Protein AF-A0A183HS44-F1 (afdb_monomer)

Solvent-accessible surface area (backbone atoms only — not comparable to full-atom values): 4959 Å² total; per-residue (Å²): 133,88,86,80,71,76,56,67,69,58,54,51,50,52,50,54,50,50,52,52,50,51,55,49,48,63,68,43,42,80,73,64,70,56,52,74,71,59,52,68,72,45,58,72,66,62,38,51,52,52,52,52,52,49,54,53,50,53,53,54,51,51,43,52,52,32,47,75,74,75,41,62,49,86,75,35,72,86,64,68,76,116

InterPro domains:
  IPR011082 Exosome-associated factor Rrp47/DNA strand repair C1D [PTHR15341] (4-78)

Secondary structure (DSSP, 8-state):
----PPPHHHHHHHHHHHHHHHHHHHHHHHHHSS-HHHHHTS-HHHHHHHHHHHHHHHHHHHHHHHHHTT--GGG-TTTS--

pLDDT: mean 81.52, std 11.85, range [39.53, 94.88]

Foldseek 3Di:
DPPPDDPVVVVVVVVVVVVVVVVVCVVCCVLPVDDPVVLVPDDPVSNVVSVVVVVVVVLVVVCVVCVVVVHHCVPDPVNVPD

Organism: NCBI:txid387005

Mean predicted aligned error: 8.07 Å

Structure (mmCIF, N/CA/C/O backbone):
data_AF-A0A183HS44-F1
#
_entry.id   AF-A0A183HS44-F1
#
loop_
_atom_site.group_PDB
_atom_site.id
_atom_site.type_symbol
_atom_site.label_atom_id
_atom_site.label_alt_id
_atom_site.label_comp_id
_atom_site.label_asym_id
_atom_site.label_entity_id
_atom_site.label_seq_id
_atom_site.pdbx_PDB_ins_code
_atom_site.Cartn_x
_atom_site.Cartn_y
_atom_site.Cartn_z
_atom_site.occupancy
_atom_site.B_iso_or_equiv
_atom_site.auth_seq_id
_atom_site.auth_comp_id
_atom_site.auth_asym_id
_atom_site.auth_atom_id
_atom_site.pdbx_PDB_model_num
ATOM 1 N N . MET A 1 1 ? 13.135 -0.736 -37.790 1.00 39.53 1 MET A N 1
ATOM 2 C CA . MET A 1 1 ? 13.682 -1.463 -36.627 1.00 39.53 1 MET A CA 1
ATOM 3 C C . MET A 1 1 ? 12.986 -0.865 -35.422 1.00 39.53 1 MET A C 1
ATOM 5 O O . MET A 1 1 ? 13.233 0.293 -35.128 1.00 39.53 1 MET A O 1
ATOM 9 N N . SER A 1 2 ? 11.989 -1.556 -34.872 1.00 46.41 2 SER A N 1
ATOM 10 C CA . SER A 1 2 ? 11.117 -1.002 -33.830 1.00 46.41 2 SER A CA 1
ATOM 11 C C . SER A 1 2 ? 11.770 -1.237 -32.471 1.00 46.41 2 SER A C 1
ATOM 13 O O . SER A 1 2 ? 11.550 -2.272 -31.852 1.00 46.41 2 SER A O 1
ATOM 15 N N . THR A 1 3 ? 12.642 -0.320 -32.062 1.00 51.78 3 THR A N 1
ATOM 16 C CA . THR A 1 3 ? 13.470 -0.447 -30.850 1.00 51.78 3 THR A CA 1
ATOM 17 C C . THR A 1 3 ? 12.892 0.304 -29.641 1.00 51.78 3 THR A C 1
ATOM 19 O O . THR A 1 3 ? 13.637 0.630 -28.728 1.00 51.78 3 THR A O 1
ATOM 22 N N . ASP A 1 4 ? 11.578 0.556 -29.620 1.00 63.09 4 ASP A N 1
ATOM 23 C CA . ASP A 1 4 ? 10.887 1.326 -28.564 1.00 63.09 4 ASP A CA 1
ATOM 24 C C . ASP A 1 4 ? 9.909 0.485 -27.719 1.00 63.09 4 ASP A C 1
ATOM 26 O O . ASP A 1 4 ? 9.050 1.020 -27.018 1.00 63.09 4 ASP A O 1
ATOM 30 N N . ALA A 1 5 ? 9.991 -0.846 -27.780 1.00 78.50 5 ALA A N 1
ATOM 31 C CA . ALA A 1 5 ? 9.184 -1.691 -26.905 1.00 78.50 5 ALA A CA 1
ATOM 32 C C . ALA A 1 5 ? 9.831 -1.769 -25.514 1.00 78.50 5 ALA A C 1
ATOM 34 O O . ALA A 1 5 ? 11.003 -2.128 -25.391 1.00 78.50 5 ALA A O 1
ATOM 35 N N . ILE A 1 6 ? 9.058 -1.450 -24.469 1.00 81.88 6 ILE A N 1
ATOM 36 C CA . ILE A 1 6 ? 9.463 -1.672 -23.073 1.00 81.88 6 ILE A CA 1
ATOM 37 C C . ILE A 1 6 ? 9.861 -3.151 -22.923 1.00 81.88 6 ILE A C 1
ATOM 39 O O . ILE A 1 6 ? 9.111 -4.012 -23.398 1.00 81.88 6 ILE A O 1
ATOM 43 N N . PRO A 1 7 ? 11.003 -3.468 -22.278 1.00 92.31 7 PRO A N 1
ATOM 44 C CA . PRO A 1 7 ? 11.435 -4.849 -22.104 1.00 92.31 7 PRO A CA 1
ATOM 45 C C . PRO A 1 7 ? 10.334 -5.708 -21.463 1.00 92.31 7 PRO A C 1
ATOM 47 O O . PRO A 1 7 ? 9.693 -5.258 -20.504 1.00 92.31 7 PRO A O 1
ATOM 50 N N . PRO A 1 8 ? 10.098 -6.936 -21.956 1.00 88.75 8 PRO A N 1
ATOM 51 C CA . PRO A 1 8 ? 9.020 -7.789 -21.462 1.00 88.75 8 PRO A CA 1
ATOM 52 C C . PRO A 1 8 ? 9.160 -8.107 -19.967 1.00 88.75 8 PRO A C 1
ATOM 54 O O . PRO A 1 8 ? 8.156 -8.248 -19.275 1.00 88.75 8 PRO A O 1
ATOM 57 N N . GLU A 1 9 ? 10.384 -8.147 -19.441 1.00 90.12 9 GLU A N 1
ATOM 58 C CA . GLU A 1 9 ? 10.665 -8.353 -18.019 1.00 90.12 9 GLU A CA 1
ATOM 59 C C . GLU A 1 9 ? 10.148 -7.190 -17.162 1.00 90.12 9 GLU A C 1
ATOM 61 O O . GLU A 1 9 ? 9.605 -7.405 -16.079 1.00 90.12 9 GLU A O 1
ATOM 66 N N . VAL A 1 10 ? 10.277 -5.957 -17.662 1.00 88.19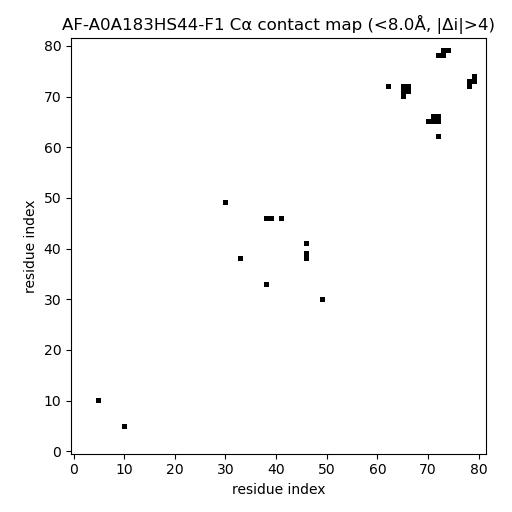 10 VAL A N 1
ATOM 67 C CA . VAL A 1 10 ? 9.779 -4.751 -16.986 1.00 88.19 10 VAL A CA 1
ATOM 68 C C . VAL A 1 10 ? 8.254 -4.726 -17.020 1.00 88.19 10 VAL A C 1
ATOM 70 O O . VAL A 1 10 ? 7.624 -4.434 -16.005 1.00 88.19 10 VAL A O 1
ATOM 73 N N . VAL A 1 11 ? 7.649 -5.086 -18.156 1.00 90.62 11 VAL A N 1
ATOM 74 C CA . VAL A 1 11 ? 6.187 -5.203 -18.281 1.00 90.62 11 VAL A CA 1
ATOM 75 C C . VAL A 1 11 ? 5.640 -6.242 -17.303 1.00 90.62 11 VAL A C 1
ATOM 77 O O . VAL A 1 11 ? 4.665 -5.975 -16.604 1.00 90.62 11 VAL A O 1
ATOM 80 N N . GLU A 1 12 ? 6.290 -7.399 -17.197 1.00 92.81 12 GLU A N 1
ATOM 81 C CA . GLU A 1 12 ? 5.893 -8.449 -16.261 1.00 92.81 12 GLU A CA 1
ATOM 82 C C . GLU A 1 12 ? 6.052 -8.010 -14.799 1.00 92.81 12 GLU A C 1
ATOM 84 O O . GLU A 1 12 ? 5.178 -8.266 -13.970 1.00 92.81 12 GLU A O 1
ATOM 89 N N . GLN A 1 13 ? 7.132 -7.299 -14.465 1.00 89.56 13 GLN A N 1
ATOM 90 C CA . GLN A 1 13 ? 7.331 -6.764 -13.120 1.00 89.56 13 GLN A CA 1
ATOM 91 C C . GLN A 1 13 ? 6.256 -5.731 -12.751 1.00 89.56 13 GLN A C 1
ATOM 93 O O . GLN A 1 13 ? 5.726 -5.776 -11.640 1.00 89.56 13 GLN A O 1
ATOM 98 N N . LEU A 1 14 ? 5.897 -4.841 -13.680 1.00 88.94 14 LEU A N 1
ATOM 99 C CA . LEU A 1 14 ? 4.816 -3.871 -13.494 1.00 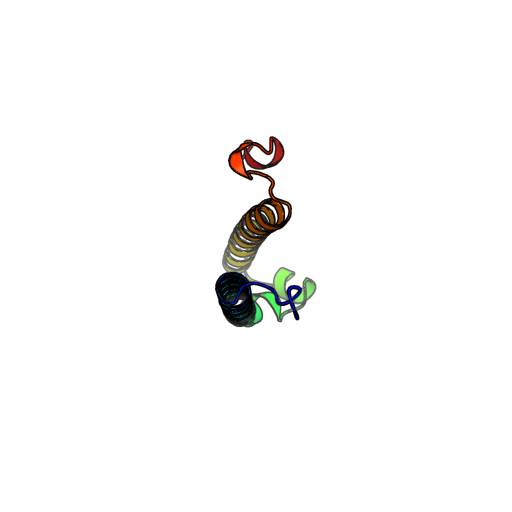88.94 14 LEU A CA 1
ATOM 100 C C . LEU A 1 14 ? 3.455 -4.558 -13.350 1.00 88.94 14 LEU A C 1
ATOM 102 O O . LEU A 1 14 ? 2.670 -4.173 -12.486 1.00 88.94 14 LEU A O 1
ATOM 106 N N . ARG A 1 15 ? 3.194 -5.607 -14.138 1.00 93.06 15 ARG A N 1
ATOM 107 C CA . ARG A 1 15 ? 1.974 -6.416 -14.026 1.00 93.06 15 ARG A CA 1
ATOM 108 C C . ARG A 1 15 ? 1.851 -7.038 -12.638 1.00 93.06 15 ARG A C 1
ATOM 110 O O . ARG A 1 15 ? 0.832 -6.857 -11.982 1.00 93.06 15 ARG A O 1
ATOM 117 N N . ARG A 1 16 ? 2.912 -7.693 -12.159 1.00 93.31 16 ARG A N 1
ATOM 118 C CA . ARG A 1 16 ? 2.956 -8.294 -10.815 1.00 93.31 16 ARG A CA 1
ATOM 119 C C . ARG A 1 16 ? 2.803 -7.258 -9.705 1.00 93.31 16 ARG A C 1
ATOM 121 O O . ARG A 1 16 ? 2.161 -7.536 -8.698 1.00 93.31 1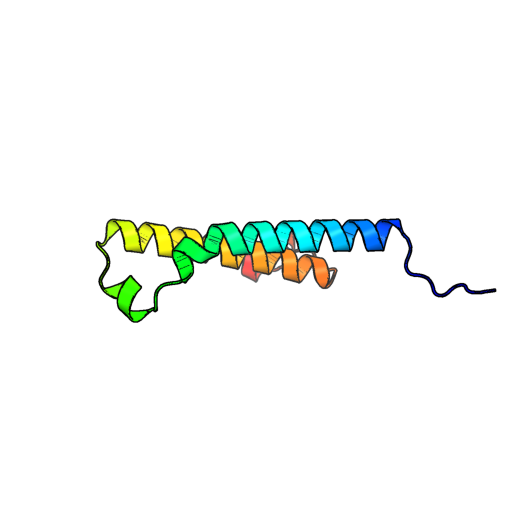6 ARG A O 1
ATOM 128 N N . PHE A 1 17 ? 3.394 -6.076 -9.876 1.00 90.25 17 PHE A N 1
ATOM 129 C CA . PHE A 1 17 ? 3.233 -4.976 -8.929 1.00 90.25 17 PHE A CA 1
ATOM 130 C C . PHE A 1 17 ? 1.778 -4.500 -8.871 1.00 90.25 17 PHE A C 1
ATOM 132 O O . PHE A 1 17 ? 1.222 -4.377 -7.784 1.00 90.25 17 PHE A O 1
ATOM 139 N N . ASN A 1 18 ? 1.136 -4.315 -10.027 1.00 92.06 18 ASN A N 1
ATOM 140 C CA . ASN A 1 18 ? -0.275 -3.953 -10.097 1.00 92.06 18 ASN A CA 1
ATOM 141 C C . ASN A 1 18 ? -1.178 -5.026 -9.467 1.00 92.06 18 ASN A C 1
ATOM 143 O O . ASN A 1 18 ? -2.044 -4.695 -8.669 1.00 92.06 18 ASN A O 1
ATOM 147 N N . GLU A 1 19 ? -0.943 -6.308 -9.764 1.00 94.88 19 GLU A N 1
ATOM 148 C CA . GLU A 1 19 ? -1.672 -7.423 -9.142 1.00 94.88 19 GLU A CA 1
ATOM 149 C C . GLU A 1 19 ? -1.526 -7.410 -7.609 1.00 94.88 19 GLU A C 1
ATOM 151 O O . GLU A 1 19 ? -2.511 -7.578 -6.892 1.00 94.88 19 GLU A O 1
ATOM 156 N N . ALA A 1 20 ? -0.322 -7.147 -7.089 1.00 91.25 20 ALA A N 1
ATOM 157 C CA . ALA A 1 20 ? -0.091 -7.030 -5.650 1.00 91.25 20 ALA A CA 1
ATOM 158 C C . ALA A 1 20 ? -0.835 -5.836 -5.023 1.00 91.25 20 ALA A C 1
ATOM 160 O O . ALA A 1 20 ? 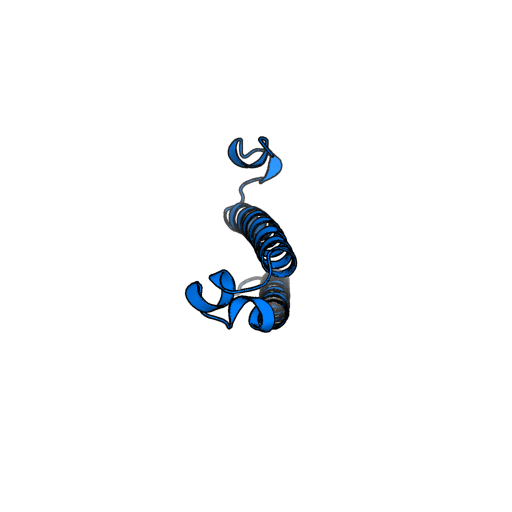-1.355 -5.965 -3.915 1.00 91.25 20 ALA A O 1
ATOM 161 N N . LEU A 1 21 ? -0.920 -4.699 -5.724 1.00 90.50 21 LEU A N 1
ATOM 162 C CA . LEU A 1 21 ? -1.702 -3.542 -5.278 1.00 90.50 21 LEU A CA 1
ATOM 163 C C . LEU A 1 21 ? -3.205 -3.830 -5.267 1.00 90.50 21 LEU A C 1
ATOM 165 O O . LEU A 1 21 ? -3.875 -3.428 -4.324 1.00 90.50 21 LEU A O 1
ATOM 169 N N . THR A 1 22 ? -3.729 -4.563 -6.251 1.00 92.06 22 THR A N 1
ATOM 170 C CA . THR A 1 22 ? -5.139 -4.982 -6.251 1.00 92.06 22 THR A CA 1
ATOM 171 C C . THR A 1 22 ? -5.446 -5.902 -5.070 1.00 92.06 22 THR A C 1
ATOM 173 O O . THR A 1 22 ? -6.423 -5.687 -4.364 1.00 92.06 22 THR A O 1
ATOM 176 N N . VAL A 1 23 ? -4.577 -6.878 -4.778 1.00 91.19 23 VAL A N 1
ATOM 177 C CA . VAL A 1 23 ? -4.741 -7.749 -3.597 1.00 91.19 23 VAL A CA 1
ATOM 178 C C . VAL A 1 23 ? -4.697 -6.944 -2.295 1.00 91.19 23 VAL A C 1
ATOM 180 O O . VAL A 1 23 ? -5.444 -7.239 -1.360 1.00 91.19 23 VAL A O 1
ATOM 183 N N . LEU A 1 24 ? -3.825 -5.934 -2.227 1.00 88.75 24 LEU A N 1
ATOM 184 C CA . LEU A 1 24 ? -3.763 -5.005 -1.103 1.00 88.75 24 LEU A CA 1
ATOM 185 C C . LEU A 1 24 ? -5.102 -4.264 -0.961 1.00 88.75 24 LEU A C 1
ATOM 187 O O . LEU A 1 24 ? -5.717 -4.319 0.099 1.00 88.75 24 LEU A O 1
ATOM 191 N N . GLU A 1 25 ? -5.582 -3.629 -2.028 1.00 88.25 25 GLU A N 1
ATOM 192 C CA . GLU A 1 25 ? -6.857 -2.908 -2.053 1.00 88.25 25 GLU A CA 1
ATOM 193 C C . GLU A 1 25 ? -8.023 -3.797 -1.597 1.00 88.25 25 GLU A C 1
ATOM 195 O O . GLU A 1 25 ? -8.726 -3.429 -0.657 1.00 88.25 25 GLU A O 1
ATOM 200 N N . ASP A 1 26 ? -8.150 -5.006 -2.148 1.00 89.31 26 ASP A N 1
ATOM 201 C CA . ASP A 1 26 ? -9.198 -5.968 -1.789 1.00 89.31 26 ASP A CA 1
ATOM 202 C C . ASP A 1 26 ? -9.165 -6.351 -0.298 1.00 89.31 26 ASP A C 1
ATOM 204 O O . ASP A 1 26 ? -10.209 -6.465 0.359 1.00 89.31 26 ASP A O 1
ATOM 208 N N . ALA A 1 27 ? -7.966 -6.554 0.262 1.00 85.69 27 ALA A N 1
ATOM 209 C CA . ALA A 1 27 ? -7.794 -6.891 1.674 1.00 85.69 27 ALA A CA 1
ATOM 210 C C . ALA A 1 27 ? -8.238 -5.739 2.588 1.00 85.69 27 ALA A C 1
ATOM 212 O O . ALA A 1 27 ? -8.884 -5.961 3.616 1.00 85.69 27 ALA A O 1
ATOM 213 N N . TYR A 1 28 ? -7.925 -4.507 2.195 1.00 81.06 28 TYR A N 1
ATOM 214 C CA . TYR A 1 28 ? -8.183 -3.309 2.984 1.00 81.06 28 TYR A CA 1
ATOM 215 C C . TYR A 1 28 ? -9.566 -2.712 2.750 1.00 81.06 28 TYR A C 1
ATOM 217 O O . TYR A 1 28 ? -10.079 -2.011 3.625 1.00 81.06 28 TYR A O 1
ATOM 225 N N . GLN A 1 29 ? -10.233 -3.055 1.650 1.00 83.50 29 GLN A N 1
ATOM 226 C CA . GLN A 1 29 ? -11.554 -2.536 1.331 1.00 83.50 29 GLN A CA 1
ATOM 227 C C . GLN A 1 29 ? -12.542 -2.782 2.471 1.00 83.50 29 GLN A C 1
ATOM 229 O O . GLN A 1 29 ? -13.250 -1.866 2.864 1.00 83.50 29 GLN A O 1
ATOM 234 N N . LYS A 1 30 ? -12.529 -3.953 3.115 1.00 74.94 30 LYS A N 1
ATOM 235 C CA . LYS A 1 30 ? -13.410 -4.241 4.267 1.00 74.94 30 LYS A CA 1
ATOM 236 C C . LYS A 1 30 ? -13.175 -3.326 5.475 1.00 74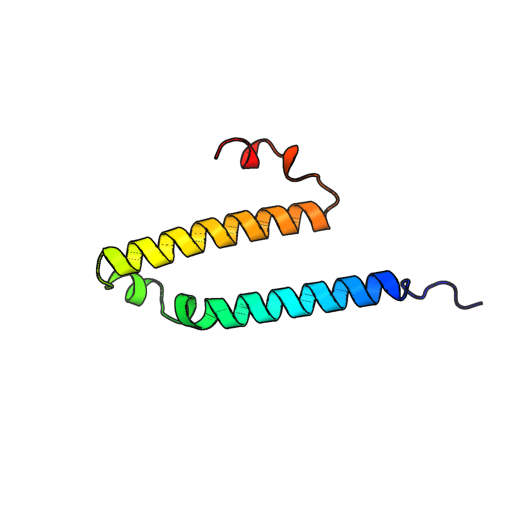.94 30 LYS A C 1
ATOM 238 O O . LYS A 1 30 ? -14.118 -3.043 6.211 1.00 74.94 30 LYS A O 1
ATOM 243 N N . HIS A 1 31 ? -11.941 -2.869 5.672 1.00 71.75 31 HIS A N 1
ATOM 244 C CA . HIS A 1 31 ? -11.550 -2.026 6.802 1.00 71.75 31 HIS A CA 1
ATOM 245 C C . HIS A 1 31 ? -11.775 -0.531 6.513 1.00 71.75 31 HIS A C 1
ATOM 247 O O . HIS A 1 31 ? -12.196 0.203 7.406 1.00 71.75 31 HIS A O 1
ATOM 253 N N . PHE A 1 32 ? -11.599 -0.097 5.260 1.00 69.94 32 PHE A N 1
ATOM 254 C CA . PHE A 1 32 ? -11.763 1.304 4.841 1.00 69.94 32 PHE A CA 1
ATOM 255 C C . PHE A 1 32 ? -13.090 1.620 4.131 1.00 69.94 32 PHE A C 1
ATOM 257 O O . PHE A 1 32 ? -13.309 2.765 3.753 1.00 69.94 32 PHE A O 1
ATOM 264 N N . SER A 1 33 ? -13.996 0.648 3.963 1.00 71.38 33 SER A N 1
ATOM 265 C CA . SER A 1 33 ? -15.317 0.888 3.342 1.00 71.38 33 SER A CA 1
ATOM 266 C C . SER A 1 33 ? -16.244 1.761 4.189 1.00 71.38 33 SER A C 1
ATOM 268 O O . SER A 1 33 ? -17.209 2.30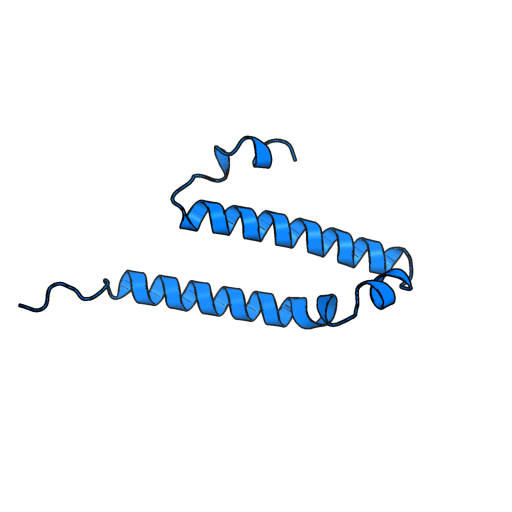5 3.659 1.00 71.38 33 SER A O 1
ATOM 270 N N . ASN A 1 34 ? -15.985 1.869 5.492 1.00 77.88 34 ASN A N 1
ATOM 271 C CA . ASN A 1 34 ? -16.805 2.679 6.390 1.00 77.88 34 ASN A CA 1
ATOM 272 C C . ASN A 1 34 ? -16.316 4.123 6.380 1.00 77.88 34 ASN A C 1
ATOM 274 O O . ASN A 1 34 ? -15.120 4.387 6.221 1.00 77.88 34 ASN A O 1
ATOM 278 N N . SER A 1 35 ? -17.231 5.059 6.603 1.00 77.81 35 SER A N 1
ATOM 279 C CA . SER A 1 35 ? -16.865 6.464 6.728 1.00 77.81 35 SER A CA 1
ATOM 280 C C . SER A 1 35 ? -15.966 6.696 7.951 1.00 77.81 35 SER A C 1
ATOM 282 O O . SER A 1 35 ? -15.948 5.921 8.914 1.00 77.81 35 SER A O 1
ATOM 284 N N . LEU A 1 36 ? -15.218 7.802 7.936 1.00 73.44 36 LEU A N 1
ATOM 285 C CA . LEU A 1 36 ? -14.402 8.215 9.081 1.00 73.44 36 LEU A CA 1
ATOM 286 C C . LEU A 1 36 ? -15.261 8.352 10.354 1.00 73.44 36 LEU A C 1
ATOM 288 O O . LEU A 1 36 ? -14.845 7.957 11.440 1.00 73.44 36 LEU A O 1
ATOM 292 N N . GLU A 1 37 ? -16.481 8.867 10.201 1.00 77.62 37 GLU A N 1
ATOM 293 C CA . GLU A 1 37 ? -17.448 9.071 11.280 1.00 77.62 37 GLU A CA 1
ATOM 294 C C . GLU A 1 37 ? -17.956 7.739 11.849 1.00 77.62 37 GLU A C 1
ATOM 296 O O . GLU A 1 37 ? -18.043 7.591 13.066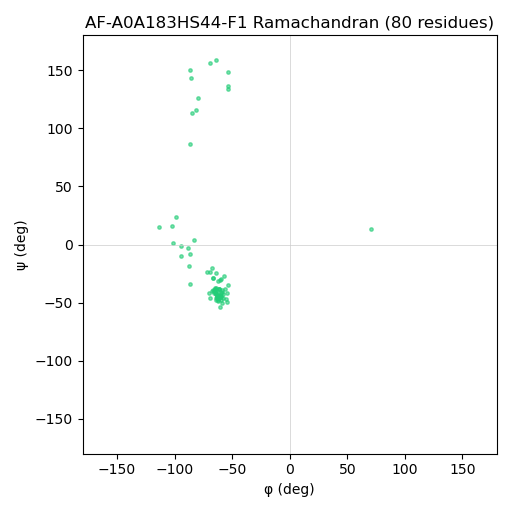 1.00 77.62 37 GLU A O 1
ATOM 301 N N . GLU A 1 38 ? -18.212 6.742 10.998 1.00 79.56 38 GLU A N 1
ATOM 302 C CA . GLU A 1 38 ? -18.597 5.387 11.414 1.00 79.56 38 GLU A CA 1
ATOM 303 C C . GLU A 1 38 ? -17.462 4.685 12.167 1.00 79.56 38 GLU A C 1
ATOM 305 O O . GLU A 1 38 ? -17.688 4.071 13.211 1.00 79.56 38 GLU A O 1
ATOM 310 N N . ASN A 1 39 ? -16.222 4.833 11.695 1.00 75.00 39 ASN A N 1
ATOM 311 C CA . ASN A 1 39 ? -15.050 4.287 12.377 1.00 75.00 39 ASN A CA 1
ATOM 312 C C . ASN A 1 39 ? -14.782 4.970 13.731 1.00 75.00 39 ASN A C 1
ATOM 314 O O . ASN A 1 39 ? -14.294 4.321 14.655 1.00 75.00 39 ASN A O 1
ATOM 318 N N . MET A 1 40 ? -15.151 6.245 13.900 1.00 77.31 40 MET A N 1
ATOM 319 C CA . MET A 1 40 ? -15.037 6.947 15.185 1.00 77.31 40 MET A CA 1
ATOM 320 C C . MET A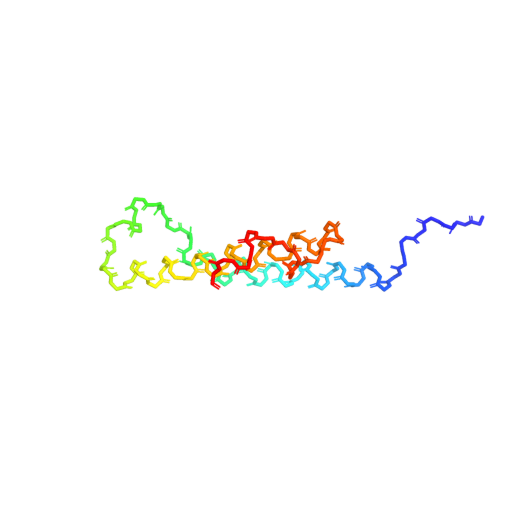 1 40 ? -16.010 6.440 16.257 1.00 77.31 40 MET A C 1
ATOM 322 O O . MET A 1 40 ? -15.720 6.618 17.440 1.00 77.31 40 MET A O 1
ATOM 326 N N . GLN A 1 41 ? -17.126 5.818 15.865 1.00 84.88 41 GLN A N 1
ATOM 327 C CA . GLN A 1 41 ? -18.123 5.253 16.786 1.00 84.88 41 GLN A CA 1
ATOM 328 C C . GLN A 1 41 ? -17.822 3.802 17.195 1.00 84.88 41 GLN A C 1
ATOM 330 O O . GLN A 1 41 ? -18.549 3.224 18.004 1.00 84.88 41 GLN A O 1
ATOM 335 N N . ARG A 1 42 ? -16.762 3.195 16.647 1.00 83.19 42 ARG A N 1
ATOM 336 C CA . ARG A 1 42 ? -16.365 1.822 16.975 1.00 83.19 42 ARG A CA 1
ATOM 337 C C . ARG A 1 42 ? -15.820 1.702 18.402 1.00 83.19 42 ARG A C 1
ATOM 339 O O . ARG A 1 42 ? -15.290 2.672 18.953 1.00 83.19 42 ARG A O 1
ATOM 346 N N . PRO A 1 43 ? -15.884 0.498 19.000 1.00 90.56 43 PRO A N 1
ATOM 347 C CA . PRO A 1 43 ? -15.231 0.220 20.271 1.00 90.56 43 PRO A CA 1
ATOM 348 C C . PRO A 1 43 ? -13.733 0.580 20.244 1.00 90.56 43 PRO A C 1
ATOM 350 O O . PRO A 1 43 ? -13.085 0.415 19.207 1.00 90.56 43 PRO A O 1
ATOM 353 N N . PRO A 1 44 ? -13.141 0.995 21.382 1.00 88.50 44 PRO A N 1
ATOM 354 C CA . PRO A 1 44 ? -11.744 1.438 21.436 1.00 88.50 44 PRO A CA 1
ATOM 355 C C . PRO A 1 44 ? -10.729 0.440 20.865 1.00 88.50 44 PRO A C 1
ATOM 357 O O . PRO A 1 44 ? -9.743 0.849 20.259 1.00 88.50 44 PRO A O 1
ATOM 360 N N . LEU A 1 45 ? -10.971 -0.862 21.042 1.00 88.81 45 LEU A N 1
ATOM 361 C CA . LEU A 1 45 ? -10.081 -1.915 20.554 1.00 88.81 45 LEU A CA 1
ATOM 362 C C . LEU A 1 45 ? -10.087 -2.019 19.022 1.00 88.81 45 LEU A C 1
ATOM 364 O O . LEU A 1 45 ? -9.024 -2.057 18.414 1.00 88.81 45 LEU A O 1
ATOM 368 N N . GLU A 1 46 ? -11.269 -2.006 18.403 1.00 86.38 46 GLU A N 1
ATOM 369 C CA . GLU A 1 46 ? -11.399 -2.041 16.939 1.00 86.38 46 GLU A CA 1
ATOM 370 C C . GLU A 1 46 ? -10.801 -0.791 16.295 1.00 86.38 46 GLU A C 1
ATOM 372 O O . GLU A 1 46 ? -10.178 -0.861 15.239 1.00 86.38 46 GLU A O 1
ATOM 377 N N . LYS A 1 47 ? -10.962 0.365 16.947 1.00 84.69 47 LYS A N 1
ATOM 378 C CA . LYS A 1 47 ? -10.360 1.613 16.483 1.00 84.69 47 LYS A CA 1
ATOM 379 C C . LYS A 1 47 ? -8.832 1.536 16.487 1.00 84.69 47 LYS A C 1
ATOM 381 O O . LYS A 1 47 ? -8.211 1.883 15.490 1.00 84.69 47 LYS A O 1
ATOM 386 N N . LEU A 1 48 ? -8.240 1.023 17.568 1.00 87.94 48 LEU A N 1
ATOM 387 C CA . LEU A 1 48 ? -6.791 0.832 17.664 1.00 87.94 48 LEU A CA 1
ATOM 388 C C . LEU A 1 48 ? -6.265 -0.139 16.596 1.00 87.94 48 LEU A C 1
ATOM 390 O O . LEU A 1 48 ? -5.192 0.089 16.044 1.00 87.94 48 LEU A O 1
ATOM 394 N N . GLU A 1 49 ? -7.011 -1.202 16.294 1.00 86.81 49 GLU A N 1
ATOM 395 C CA . GLU A 1 49 ? -6.661 -2.152 15.233 1.00 86.81 49 GLU A CA 1
ATOM 396 C C . GLU A 1 49 ? -6.640 -1.474 13.854 1.00 86.81 49 GLU A C 1
ATOM 398 O O . GLU A 1 49 ? -5.655 -1.594 13.123 1.00 86.81 49 GLU A O 1
ATOM 403 N N . ILE A 1 50 ? -7.680 -0.696 13.530 1.00 85.31 50 ILE A N 1
ATOM 404 C CA . ILE A 1 50 ? -7.761 0.067 12.276 1.00 85.31 50 ILE A CA 1
ATOM 405 C C . ILE A 1 50 ? -6.638 1.106 12.191 1.00 85.31 50 ILE A C 1
ATOM 407 O O . ILE A 1 50 ? -5.996 1.219 11.146 1.00 85.31 50 ILE A O 1
ATOM 411 N N . ASP A 1 51 ? -6.375 1.844 13.270 1.00 85.81 51 ASP A N 1
ATOM 412 C CA . ASP A 1 51 ? -5.324 2.866 13.312 1.00 85.81 51 ASP A CA 1
ATOM 413 C C . ASP A 1 51 ? -3.937 2.234 13.101 1.00 85.81 51 ASP A C 1
ATOM 415 O O . ASP A 1 51 ? -3.156 2.710 12.273 1.00 85.81 51 ASP A O 1
ATOM 419 N N . LEU A 1 52 ? -3.649 1.114 13.774 1.00 88.31 52 LEU A N 1
ATOM 420 C CA . LEU A 1 52 ? -2.386 0.385 13.627 1.00 88.31 52 LEU A CA 1
ATOM 421 C C . LEU A 1 52 ? -2.194 -0.141 12.198 1.00 88.31 52 LEU A C 1
ATOM 423 O O . LEU A 1 52 ? -1.125 0.036 11.610 1.00 88.31 52 LEU A O 1
ATOM 427 N N . MET A 1 53 ? -3.233 -0.755 11.624 1.00 86.31 53 MET A N 1
ATOM 428 C CA . MET A 1 53 ? -3.214 -1.216 10.234 1.00 86.31 53 MET A CA 1
ATOM 429 C C . MET A 1 53 ? -2.990 -0.049 9.266 1.00 86.31 53 MET A C 1
ATOM 431 O O . MET A 1 53 ? -2.178 -0.160 8.351 1.00 86.31 53 MET A O 1
ATOM 435 N N . SER A 1 54 ? -3.662 1.082 9.489 1.00 85.75 54 SER A N 1
ATOM 436 C CA . SER A 1 54 ? -3.557 2.271 8.638 1.00 85.75 54 SER A CA 1
ATOM 437 C C . SER A 1 54 ? -2.140 2.835 8.624 1.00 85.75 54 SER A C 1
ATOM 439 O O . SER A 1 54 ? -1.586 3.059 7.550 1.00 85.75 54 SER A O 1
ATOM 441 N N . VAL A 1 55 ? -1.523 3.012 9.796 1.00 89.19 55 VAL A N 1
ATOM 442 C CA . VAL A 1 55 ? -0.145 3.518 9.904 1.00 89.19 55 VAL A CA 1
ATOM 443 C C . VAL A 1 55 ? 0.837 2.574 9.212 1.00 89.19 55 VAL A C 1
ATOM 445 O O . VAL A 1 55 ? 1.651 3.018 8.401 1.00 89.19 55 VAL A O 1
ATOM 448 N N . PHE A 1 56 ? 0.718 1.265 9.453 1.00 88.00 56 PHE A N 1
ATOM 449 C CA . PHE A 1 56 ? 1.586 0.267 8.830 1.00 88.00 56 PHE A CA 1
ATOM 450 C C . PHE A 1 56 ? 1.478 0.265 7.296 1.00 88.00 56 PHE A C 1
ATOM 452 O O . PHE A 1 56 ? 2.494 0.226 6.593 1.00 88.00 56 PHE A O 1
ATOM 459 N N . VAL A 1 57 ? 0.255 0.333 6.764 1.00 88.50 57 VAL A N 1
ATOM 460 C CA . VAL A 1 57 ? 0.009 0.390 5.316 1.00 88.50 57 VAL A CA 1
ATOM 461 C C . VAL A 1 57 ? 0.572 1.665 4.721 1.00 88.50 57 VAL A C 1
ATOM 463 O O . VAL A 1 57 ? 1.279 1.594 3.720 1.00 88.50 57 VAL A O 1
ATOM 466 N N . ILE A 1 58 ? 0.299 2.820 5.329 1.00 88.75 58 ILE A N 1
ATOM 467 C CA . ILE A 1 58 ? 0.781 4.113 4.834 1.00 88.75 58 ILE A CA 1
ATOM 468 C C . ILE A 1 58 ? 2.310 4.132 4.800 1.00 88.75 58 ILE A C 1
ATOM 470 O O . ILE A 1 58 ? 2.883 4.509 3.776 1.00 88.75 58 ILE A O 1
ATOM 474 N N . ASN A 1 59 ? 2.974 3.662 5.862 1.00 89.81 59 ASN A N 1
ATOM 475 C CA . ASN A 1 59 ? 4.431 3.564 5.895 1.00 89.81 59 ASN A CA 1
ATOM 476 C C . ASN A 1 59 ? 4.947 2.641 4.771 1.00 89.81 59 ASN A C 1
ATOM 478 O O . ASN A 1 59 ? 5.799 3.027 3.969 1.00 89.81 59 ASN A O 1
ATOM 482 N N . SER A 1 60 ? 4.349 1.458 4.614 1.00 89.12 60 SER A N 1
ATOM 483 C CA . SER A 1 60 ? 4.725 0.501 3.562 1.00 89.12 60 SER A CA 1
ATOM 484 C C . SER A 1 60 ? 4.513 1.049 2.141 1.00 89.12 60 SER A C 1
ATOM 486 O O . SER A 1 60 ? 5.360 0.864 1.263 1.00 89.12 60 SER A O 1
ATOM 488 N N . LEU A 1 61 ? 3.402 1.750 1.898 1.00 89.75 61 LEU A N 1
ATOM 489 C CA . LEU A 1 61 ? 3.109 2.410 0.623 1.00 89.75 61 LEU A CA 1
ATOM 490 C C . LEU A 1 61 ? 4.108 3.536 0.338 1.00 89.75 61 LEU A C 1
ATOM 492 O O . LEU A 1 61 ? 4.561 3.675 -0.798 1.00 89.75 61 LEU A O 1
ATOM 496 N N . TYR A 1 62 ? 4.496 4.305 1.357 1.00 88.19 62 TYR A N 1
ATOM 497 C CA . TYR A 1 62 ? 5.500 5.357 1.217 1.00 88.19 62 TYR A CA 1
ATOM 498 C C . TYR A 1 62 ? 6.873 4.781 0.847 1.00 88.19 62 TYR A C 1
ATOM 500 O O . TYR A 1 62 ? 7.520 5.274 -0.078 1.00 88.19 62 TYR A O 1
ATOM 508 N N . TRP A 1 63 ? 7.279 3.673 1.474 1.00 88.69 63 TRP A N 1
ATOM 509 C CA . TRP A 1 63 ? 8.473 2.922 1.072 1.00 88.69 63 TRP A CA 1
ATOM 510 C C . TRP A 1 63 ? 8.424 2.503 -0.401 1.00 88.69 63 TRP A C 1
ATOM 512 O O . TRP A 1 63 ? 9.397 2.700 -1.134 1.00 88.69 63 TRP A O 1
ATOM 522 N N . MET A 1 64 ? 7.296 1.950 -0.856 1.00 88.75 64 MET A N 1
ATOM 523 C CA . MET A 1 64 ? 7.129 1.557 -2.258 1.00 88.75 64 MET A CA 1
ATOM 524 C C . MET A 1 64 ? 7.183 2.761 -3.203 1.00 88.75 64 MET A C 1
ATOM 526 O O . MET A 1 64 ? 7.863 2.686 -4.225 1.00 88.75 64 MET A O 1
ATOM 530 N N . LEU A 1 65 ? 6.558 3.886 -2.850 1.00 88.88 65 LEU A N 1
ATOM 531 C CA . LEU A 1 65 ? 6.604 5.119 -3.639 1.00 88.88 65 LEU A CA 1
ATOM 532 C C . LEU A 1 65 ? 8.045 5.608 -3.841 1.00 88.88 65 LEU A C 1
ATOM 534 O O . LEU A 1 65 ? 8.444 5.909 -4.966 1.00 88.88 65 LEU A O 1
ATOM 538 N N . LEU A 1 66 ? 8.855 5.633 -2.781 1.00 87.31 66 LEU A N 1
ATOM 539 C CA . LEU A 1 66 ? 10.264 6.023 -2.885 1.00 87.31 66 LEU A CA 1
ATOM 540 C C . LEU A 1 66 ? 11.039 5.104 -3.835 1.00 87.31 66 LEU A C 1
ATOM 542 O O . LEU A 1 66 ? 11.785 5.597 -4.685 1.00 87.31 66 LEU A O 1
ATOM 546 N N . CYS A 1 67 ? 10.797 3.791 -3.762 1.00 86.62 67 CYS A N 1
ATOM 547 C CA . CYS A 1 67 ? 11.384 2.831 -4.694 1.00 86.62 67 CYS A CA 1
ATOM 548 C C . CYS A 1 67 ? 11.002 3.134 -6.154 1.00 86.62 67 CYS A C 1
ATOM 550 O O . CYS A 1 67 ? 11.861 3.031 -7.029 1.00 86.62 67 CYS A O 1
ATOM 552 N N . THR A 1 68 ? 9.759 3.555 -6.435 1.00 86.75 68 THR A N 1
ATOM 553 C CA . THR A 1 68 ? 9.340 3.926 -7.806 1.00 86.75 68 THR A CA 1
ATOM 554 C C . THR A 1 68 ? 10.049 5.174 -8.337 1.00 86.75 68 THR A C 1
ATOM 556 O O . THR A 1 68 ? 10.291 5.276 -9.536 1.00 86.75 68 THR A O 1
ATOM 559 N N . HIS A 1 69 ? 10.457 6.091 -7.456 1.00 86.38 69 HIS A N 1
ATOM 560 C CA . HIS A 1 69 ? 11.269 7.259 -7.810 1.00 86.38 69 HIS A CA 1
ATOM 561 C C . HI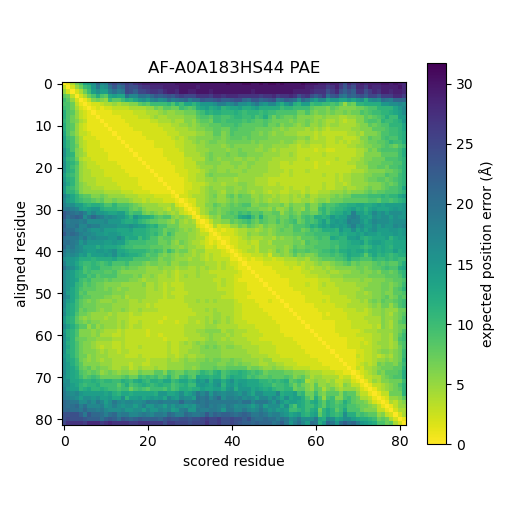S A 1 69 ? 12.776 6.956 -7.887 1.00 86.38 69 HIS A C 1
ATOM 563 O O . HIS A 1 69 ? 13.577 7.872 -8.073 1.00 86.38 69 HIS A O 1
ATOM 569 N N . GLY A 1 70 ? 13.186 5.694 -7.714 1.00 84.69 70 GLY A N 1
ATOM 570 C CA . GLY A 1 70 ? 14.596 5.302 -7.672 1.00 84.69 70 GLY A CA 1
ATOM 571 C C . GLY A 1 70 ? 15.328 5.766 -6.409 1.00 84.69 70 GLY A C 1
ATOM 572 O O . GLY A 1 70 ? 16.557 5.714 -6.356 1.00 84.69 70 GLY A O 1
ATOM 573 N N . GLN A 1 71 ? 14.593 6.216 -5.390 1.00 84.81 71 GLN A N 1
ATOM 574 C CA . GLN A 1 71 ? 15.153 6.595 -4.099 1.00 84.81 71 GLN A CA 1
ATOM 575 C C . GLN A 1 71 ? 15.273 5.358 -3.214 1.00 84.81 71 GLN A C 1
ATOM 577 O O . GLN A 1 71 ? 14.412 4.479 -3.222 1.00 84.81 71 GLN A O 1
ATOM 582 N N . LYS A 1 72 ? 16.343 5.289 -2.422 1.00 79.25 72 LYS A N 1
ATOM 583 C CA . LYS A 1 72 ? 16.500 4.241 -1.415 1.00 79.25 72 LYS A CA 1
ATOM 584 C C . LYS A 1 72 ? 15.706 4.646 -0.176 1.00 79.25 72 LYS A C 1
ATOM 586 O O . LYS A 1 72 ? 16.084 5.622 0.467 1.00 79.25 72 LYS A O 1
ATOM 591 N N . PRO A 1 73 ? 14.663 3.896 0.218 1.00 74.19 73 PRO A N 1
ATOM 592 C CA . PRO A 1 73 ? 13.851 4.272 1.375 1.00 74.19 73 PRO A CA 1
ATOM 593 C C . PRO A 1 73 ? 14.665 4.337 2.675 1.00 74.19 73 PRO A C 1
ATOM 595 O O . PRO A 1 73 ? 14.398 5.165 3.533 1.00 74.19 73 PRO A O 1
ATOM 598 N N . LYS A 1 74 ? 15.715 3.509 2.779 1.00 74.56 74 LYS A N 1
ATOM 599 C CA . LYS A 1 74 ? 16.647 3.476 3.917 1.00 74.56 74 LYS A CA 1
ATOM 600 C C . LYS A 1 74 ? 17.451 4.760 4.103 1.00 74.56 74 LYS A C 1
ATOM 602 O O . LYS A 1 74 ? 17.909 5.006 5.211 1.00 74.56 74 LYS A O 1
ATOM 607 N N . ASP A 1 75 ? 17.631 5.540 3.042 1.00 75.81 75 ASP A N 1
ATOM 608 C CA . ASP A 1 75 ? 18.416 6.776 3.065 1.00 75.81 75 ASP A CA 1
ATOM 609 C C . ASP A 1 75 ? 17.513 8.003 3.304 1.00 75.81 75 ASP A C 1
ATOM 611 O O . ASP A 1 75 ? 18.000 9.129 3.365 1.00 75.81 75 ASP A O 1
ATOM 615 N N . ASN A 1 76 ? 16.194 7.804 3.428 1.00 70.69 76 ASN A N 1
ATOM 616 C CA . ASN A 1 76 ? 15.245 8.873 3.702 1.00 70.69 76 ASN A CA 1
ATOM 617 C C . ASN A 1 76 ? 15.168 9.127 5.216 1.00 70.69 76 ASN A C 1
ATOM 619 O O . ASN A 1 76 ? 14.681 8.287 5.970 1.00 70.69 76 ASN A O 1
ATOM 623 N N . GLU A 1 77 ? 15.623 10.303 5.653 1.00 63.19 77 GLU A N 1
ATOM 624 C CA . GLU A 1 77 ? 15.651 10.717 7.065 1.00 63.19 77 GLU A CA 1
ATOM 625 C C . GLU A 1 77 ? 14.261 10.684 7.729 1.00 63.19 77 GLU A C 1
ATOM 627 O O . GLU A 1 77 ? 14.153 10.454 8.932 1.00 63.19 77 GLU A O 1
ATOM 632 N N . LEU A 1 78 ? 13.180 10.842 6.954 1.00 64.19 78 LEU A N 1
ATOM 633 C CA . LEU A 1 78 ? 11.804 10.757 7.461 1.00 64.19 78 LEU A CA 1
ATOM 634 C C . LEU A 1 78 ? 11.385 9.324 7.822 1.00 64.19 78 LEU A C 1
ATOM 636 O O . LEU A 1 78 ? 10.495 9.149 8.644 1.00 64.19 78 LEU A O 1
ATOM 640 N N . LEU A 1 79 ? 12.032 8.312 7.237 1.00 60.56 79 LEU A N 1
ATOM 641 C CA . LEU A 1 79 ? 11.786 6.892 7.511 1.00 60.56 79 LEU A CA 1
ATOM 642 C C . LEU A 1 79 ? 12.731 6.301 8.565 1.00 60.56 79 LEU A C 1
ATOM 644 O O . LEU A 1 79 ? 12.522 5.174 9.000 1.00 60.56 79 LEU A O 1
ATOM 648 N N . GLN A 1 80 ? 13.779 7.032 8.960 1.00 58.28 80 GLN A N 1
ATOM 649 C CA . GLN A 1 80 ? 14.748 6.595 9.975 1.00 58.28 80 GLN A CA 1
ATOM 650 C C . GLN A 1 80 ? 14.328 6.935 11.416 1.00 58.28 80 GLN A C 1
ATOM 652 O O . GLN A 1 80 ? 14.995 6.502 12.351 1.00 58.28 80 GLN A O 1
ATOM 657 N N . ASN A 1 81 ? 13.255 7.712 11.598 1.00 54.78 81 ASN A N 1
ATOM 658 C CA . ASN A 1 81 ? 12.794 8.198 12.903 1.00 54.78 81 ASN A CA 1
ATOM 659 C C . ASN A 1 81 ? 11.579 7.430 13.474 1.00 54.78 81 ASN A C 1
ATOM 661 O O . ASN A 1 81 ? 10.943 7.940 14.397 1.00 54.78 81 ASN A O 1
ATOM 665 N N . GLU A 1 82 ? 11.261 6.235 12.954 1.00 47.19 82 GLU A N 1
ATOM 666 C CA . GLU A 1 82 ? 10.315 5.287 13.584 1.00 47.19 82 GLU A CA 1
ATOM 667 C C . GLU A 1 82 ? 11.034 4.189 14.379 1.00 47.19 82 GLU A C 1
ATOM 669 O O . GLU A 1 82 ? 11.964 3.557 13.822 1.00 47.19 82 GLU A O 1
#

Radius of gyration: 17.77 Å; Cα contacts (8 Å, |Δi|>4): 16; chains: 1; bounding box: 37×19×58 Å

Sequence (82 aa):
MSTDAIPPEVVEQLRRFNEALTVLEDAYQKHFSNSLEENMQRPPLEKLEIDLMSVFVINSLYWMLLCTHGQKPKDNELLQNE